Protein AF-F3GLY1-F1 (afdb_monomer)

InterPro domains:
  IPR009081 Phosphopantetheine binding ACP domain [PS50075] (104-133)
  IPR025110 AMP-binding enzyme, C-terminal domain [PF13193] (7-84)
  IPR036736 ACP-like superfamily [G3DSA:1.10.1200.10] (101-133)
  IPR045851 AMP-binding enzyme domain superfamily [G3DSA:3.30.300.30] (1-100)

Foldseek 3Di:
DDADQVVLQVQLVVDQQFDHWGWDWDQDPLGTFIEIETETDPPDDDPVVVLVVSQVSCVVPDPNRNRGLYYHYDNDFDADPVRHGDPVPDDDGPPVVSCVLAPDQPDPVSNVVFVVVCVVVVDPGDHPSRDSD

Nearest PDB structures (foldseek):
  5u2a-assembly1_A  TM=8.2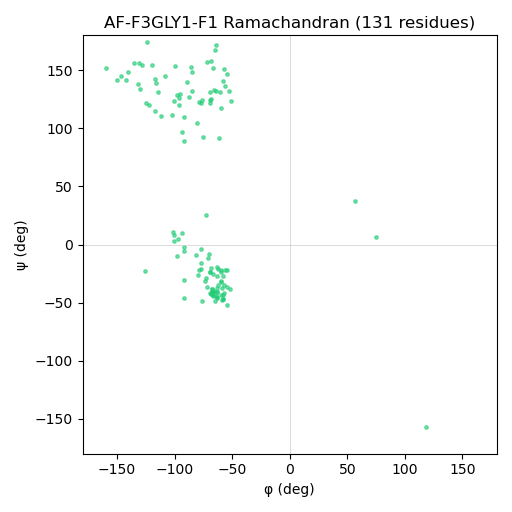13E-01  e=2.632E-08  Brucella canis ATCC 23365
  4gxq-assembly1_A  TM=9.299E-01  e=4.082E-07  Rhodopseudomonas palustris CGA009
  2v7b-assembl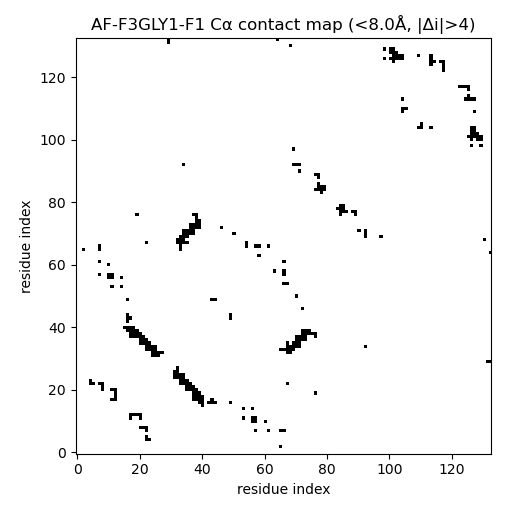y2_B  TM=8.768E-01  e=3.582E-07  Paraburkholderia xenovorans LB400
  8rpl-assembly2_B  TM=8.065E-01  e=1.181E-07  Chloroflexota bacterium
  6eqo-assembly1_B  TM=6.290E-01  e=9.362E-06  Erythrobacter sp. NAP1

Sequence (133 aa):
MRIELGEIEARLHEHAAVREVTVIDIDGPSGKQLVAYLVPTATAEAPDVLRERLQAHLKAHVPDYMVPGYFVFIDSMPLTANGKLDRRALPKPDVARSQQGYVAPRSAFEQRLAALWEQVLHVERVGLNDNFF

Structure (mmCIF, N/CA/C/O backbone):
data_AF-F3GLY1-F1
#
_entry.id   AF-F3GLY1-F1
#
loop_
_atom_site.group_PDB
_atom_site.id
_atom_site.type_symbol
_atom_site.label_atom_id
_atom_site.label_alt_id
_atom_site.label_comp_id
_atom_site.label_asym_id
_atom_site.label_entity_id
_atom_site.label_seq_id
_atom_site.pdbx_PDB_ins_code
_atom_site.Cartn_x
_atom_site.Cartn_y
_atom_site.Cartn_z
_atom_site.occupancy
_atom_site.B_iso_or_equiv
_atom_site.auth_seq_id
_atom_site.auth_comp_id
_atom_site.auth_asym_id
_atom_site.auth_atom_id
_atom_site.pdbx_PDB_model_num
ATOM 1 N N . MET A 1 1 ? 2.999 20.768 -4.957 1.00 63.16 1 MET A N 1
ATOM 2 C CA . MET A 1 1 ? 2.712 19.663 -5.894 1.00 63.16 1 MET A CA 1
ATOM 3 C C . MET A 1 1 ? 1.575 18.853 -5.301 1.00 63.16 1 MET A C 1
ATOM 5 O O . MET A 1 1 ? 1.607 18.618 -4.101 1.00 63.16 1 MET A O 1
ATOM 9 N N . ARG A 1 2 ? 0.542 18.534 -6.080 1.00 82.62 2 ARG A N 1
ATOM 10 C CA . ARG A 1 2 ? -0.617 17.765 -5.611 1.00 82.62 2 ARG A CA 1
ATOM 11 C C . ARG A 1 2 ? -0.411 16.309 -6.024 1.00 82.62 2 ARG A C 1
ATOM 13 O O . ARG A 1 2 ? -0.083 16.071 -7.180 1.00 82.62 2 ARG A O 1
ATOM 20 N N . ILE A 1 3 ? -0.541 15.379 -5.082 1.00 84.56 3 ILE A N 1
ATOM 21 C CA . ILE A 1 3 ? -0.451 13.938 -5.345 1.00 84.56 3 ILE A CA 1
ATOM 22 C C . ILE A 1 3 ? -1.875 13.417 -5.526 1.00 84.56 3 ILE A C 1
ATOM 24 O O . ILE A 1 3 ? -2.722 13.630 -4.659 1.00 84.56 3 ILE A O 1
ATOM 28 N N . GLU A 1 4 ? -2.136 12.741 -6.641 1.00 92.00 4 GLU A N 1
ATOM 29 C CA . GLU A 1 4 ? -3.421 12.097 -6.901 1.00 92.00 4 GLU A CA 1
ATOM 30 C C . GLU A 1 4 ? -3.358 10.637 -6.442 1.00 92.00 4 GLU A C 1
ATOM 32 O O . GLU A 1 4 ? -2.872 9.763 -7.154 1.00 92.00 4 GLU A O 1
ATOM 37 N N . LEU A 1 5 ? -3.850 10.361 -5.230 1.00 94.88 5 LEU A N 1
ATOM 38 C CA . LEU A 1 5 ? -3.806 9.012 -4.640 1.00 94.88 5 LEU A CA 1
ATOM 39 C C . LEU A 1 5 ? -4.500 7.965 -5.525 1.00 94.88 5 LEU A C 1
ATOM 41 O O . LEU A 1 5 ? -4.017 6.842 -5.646 1.00 94.88 5 LEU A O 1
ATOM 45 N N . GLY A 1 6 ? -5.578 8.366 -6.206 1.00 95.75 6 GLY A N 1
ATOM 46 C CA . GLY A 1 6 ? -6.312 7.506 -7.132 1.00 95.75 6 GLY A CA 1
ATOM 47 C C . GLY A 1 6 ? -5.492 7.047 -8.343 1.00 95.75 6 GLY A C 1
ATOM 48 O O . GLY A 1 6 ? -5.755 5.974 -8.874 1.00 95.75 6 GLY A O 1
ATOM 49 N N . GLU A 1 7 ? -4.477 7.807 -8.770 1.00 96.31 7 GLU A N 1
ATOM 50 C CA . GLU A 1 7 ? -3.571 7.374 -9.844 1.00 96.31 7 GLU A CA 1
ATOM 51 C C . GLU A 1 7 ? -2.688 6.207 -9.383 1.00 96.31 7 GLU A C 1
ATOM 53 O O . GLU A 1 7 ? -2.510 5.225 -10.104 1.00 96.31 7 GLU A O 1
ATOM 58 N N . ILE A 1 8 ? -2.191 6.282 -8.147 1.00 97.12 8 ILE A N 1
ATOM 59 C CA . ILE A 1 8 ? -1.376 5.229 -7.533 1.00 97.12 8 ILE A CA 1
ATOM 60 C C . ILE A 1 8 ? -2.231 3.975 -7.312 1.00 97.12 8 ILE A C 1
ATOM 62 O O . ILE A 1 8 ? -1.804 2.868 -7.638 1.00 97.12 8 ILE A O 1
ATOM 66 N N . GLU A 1 9 ? -3.453 4.148 -6.797 1.00 98.19 9 GLU A N 1
ATOM 67 C CA . GLU A 1 9 ? -4.426 3.063 -6.622 1.00 98.19 9 GLU A CA 1
ATOM 68 C C . GLU A 1 9 ? -4.733 2.370 -7.952 1.00 98.19 9 GLU A C 1
ATOM 70 O O . GLU A 1 9 ? -4.679 1.143 -8.019 1.00 98.19 9 GLU A O 1
ATOM 75 N N . ALA A 1 10 ? -4.989 3.135 -9.019 1.00 97.69 10 ALA A N 1
ATOM 76 C CA . ALA A 1 10 ? -5.264 2.581 -10.341 1.00 97.69 10 ALA A CA 1
ATOM 77 C C . ALA A 1 10 ? -4.106 1.707 -10.843 1.00 97.69 10 ALA A C 1
ATOM 79 O O . ALA A 1 10 ? -4.335 0.571 -11.255 1.00 97.69 10 ALA A O 1
ATOM 80 N N . ARG A 1 11 ? -2.858 2.182 -10.726 1.00 97.50 11 ARG A N 1
ATOM 81 C CA . ARG A 1 11 ? -1.680 1.407 -11.153 1.00 97.50 11 ARG A CA 1
ATOM 82 C C . ARG A 1 11 ? -1.456 0.162 -10.305 1.00 97.50 11 ARG A C 1
ATOM 84 O O . ARG A 1 11 ? -1.183 -0.903 -10.842 1.00 97.50 11 ARG A O 1
ATOM 91 N N . LEU A 1 12 ? -1.632 0.243 -8.988 1.00 97.44 12 LEU A N 1
ATOM 92 C CA . LEU A 1 12 ? -1.541 -0.947 -8.135 1.00 97.44 12 LEU A CA 1
ATOM 93 C C . LEU A 1 12 ? -2.626 -1.979 -8.466 1.00 97.44 12 LEU A C 1
ATOM 95 O O . LEU A 1 12 ? -2.342 -3.174 -8.459 1.00 97.44 12 LEU A O 1
ATOM 99 N N . HIS A 1 13 ? -3.840 -1.533 -8.787 1.00 96.94 13 HIS A N 1
ATOM 100 C CA . HIS A 1 13 ? -4.953 -2.410 -9.147 1.00 96.94 13 HIS A CA 1
ATOM 101 C C . HIS A 1 13 ? -4.761 -3.103 -10.513 1.00 96.94 13 HIS A C 1
ATOM 103 O O . HIS A 1 13 ? -5.330 -4.167 -10.749 1.00 96.94 13 HIS A O 1
ATOM 109 N N . GLU A 1 14 ? -3.959 -2.544 -11.423 1.00 96.31 14 GLU A N 1
ATOM 110 C CA . GLU A 1 14 ? -3.606 -3.194 -12.697 1.00 96.31 14 GLU A CA 1
ATOM 111 C C . GLU A 1 14 ? -2.701 -4.428 -12.499 1.00 96.31 14 GLU A C 1
ATOM 113 O O . GLU A 1 14 ? -2.636 -5.307 -13.364 1.00 96.31 14 GLU A O 1
ATOM 118 N N . HIS A 1 15 ? -2.012 -4.536 -11.359 1.00 95.75 15 HIS A N 1
ATOM 119 C CA . HIS A 1 15 ? -1.133 -5.662 -11.073 1.00 95.75 15 HIS A CA 1
ATOM 120 C C . HIS A 1 15 ? -1.937 -6.912 -10.673 1.00 95.75 15 HIS A C 1
ATOM 122 O O . HIS A 1 15 ? -2.615 -6.927 -9.650 1.00 95.75 15 HIS A O 1
ATOM 128 N N . ALA A 1 16 ? -1.777 -8.018 -11.410 1.00 94.94 16 ALA A N 1
ATOM 129 C CA . ALA A 1 16 ? -2.578 -9.245 -11.254 1.00 94.94 16 ALA A CA 1
ATOM 130 C C . ALA A 1 16 ? -2.576 -9.870 -9.842 1.00 94.94 16 ALA A C 1
ATOM 132 O O . ALA A 1 16 ? -3.476 -10.629 -9.492 1.00 94.94 16 ALA A O 1
ATOM 133 N N . ALA A 1 17 ? -1.560 -9.574 -9.028 1.00 94.56 17 ALA A N 1
ATOM 134 C CA . ALA A 1 17 ? -1.474 -10.053 -7.650 1.00 94.56 17 ALA A CA 1
ATOM 135 C C . ALA A 1 17 ? -2.301 -9.232 -6.638 1.00 94.56 17 ALA A C 1
ATOM 137 O O . ALA A 1 17 ? -2.420 -9.665 -5.492 1.00 94.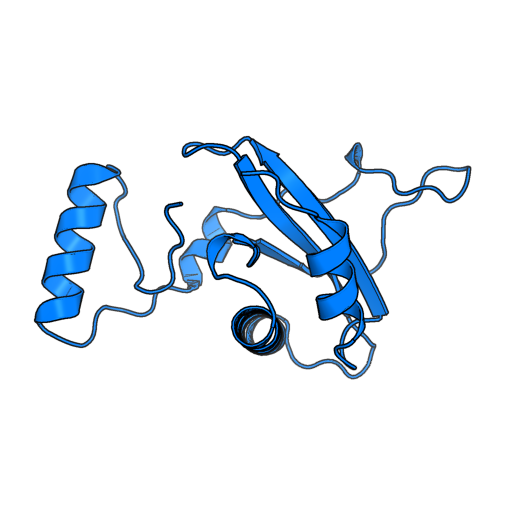56 17 ALA A O 1
ATOM 138 N N . VAL A 1 18 ? -2.867 -8.085 -7.026 1.00 97.19 18 VAL A N 1
ATOM 139 C CA . VAL A 1 18 ? -3.636 -7.179 -6.157 1.00 97.19 18 VAL A CA 1
ATOM 140 C C . VAL A 1 18 ? -5.130 -7.391 -6.388 1.00 97.19 18 VAL A C 1
ATOM 142 O O . VAL A 1 18 ? -5.614 -7.284 -7.508 1.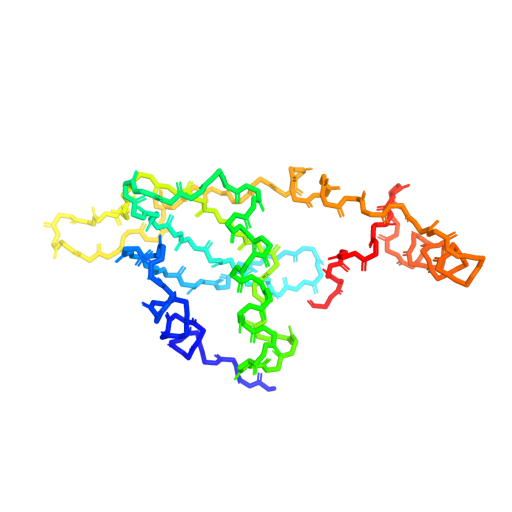00 97.19 18 VAL A O 1
ATOM 145 N N . ARG A 1 19 ? -5.869 -7.698 -5.317 1.00 97.50 19 ARG A N 1
ATOM 146 C CA . ARG A 1 19 ? -7.331 -7.838 -5.346 1.00 97.50 19 ARG A CA 1
ATOM 147 C C . ARG A 1 19 ? -8.029 -6.526 -5.011 1.00 97.50 19 ARG A C 1
ATOM 149 O O . ARG A 1 19 ? -8.995 -6.157 -5.663 1.00 97.50 19 ARG A O 1
ATOM 156 N N . GLU A 1 20 ? -7.559 -5.855 -3.966 1.00 97.75 20 GLU A N 1
ATOM 157 C CA . GLU A 1 20 ? -8.085 -4.574 -3.494 1.00 97.75 20 GLU A CA 1
ATOM 158 C C . GLU A 1 20 ? -6.915 -3.693 -3.064 1.00 97.75 20 GLU A C 1
ATOM 160 O O . GLU A 1 20 ? -5.906 -4.192 -2.556 1.00 97.75 20 GLU A O 1
ATOM 165 N N . VAL A 1 21 ? -7.060 -2.381 -3.231 1.00 97.69 21 VAL A N 1
ATOM 166 C CA . VAL A 1 21 ? -6.043 -1.410 -2.835 1.00 97.69 21 VAL A CA 1
ATOM 167 C C . VAL A 1 21 ? -6.686 -0.117 -2.361 1.00 97.69 21 VAL A C 1
ATOM 169 O O . VAL A 1 21 ? -7.707 0.312 -2.893 1.00 97.69 21 VAL A O 1
ATOM 172 N N . THR A 1 22 ? -6.069 0.511 -1.366 1.00 97.69 22 THR A N 1
ATOM 173 C CA . THR A 1 22 ? -6.290 1.924 -1.070 1.00 97.69 22 THR A CA 1
ATOM 174 C C . THR A 1 22 ? -4.983 2.574 -0.652 1.00 97.69 22 THR A C 1
ATOM 176 O O . THR A 1 22 ? -4.166 1.964 0.043 1.00 97.69 22 THR A O 1
ATOM 179 N N . VAL A 1 23 ? -4.775 3.810 -1.087 1.00 96.69 23 VAL A N 1
ATOM 180 C CA . VAL A 1 23 ? -3.604 4.610 -0.751 1.00 96.69 23 VAL A CA 1
ATOM 181 C C . VAL A 1 23 ? -4.058 5.795 0.085 1.00 96.69 23 VAL A C 1
ATOM 183 O O . VAL A 1 23 ? -5.007 6.500 -0.259 1.00 96.69 23 VAL A O 1
ATOM 186 N N . ILE A 1 24 ? -3.370 6.020 1.198 1.00 94.25 24 ILE A N 1
ATOM 187 C CA . ILE A 1 24 ? -3.591 7.179 2.061 1.00 94.25 24 ILE A CA 1
ATOM 188 C C . ILE A 1 24 ? -2.271 7.886 2.335 1.00 94.25 24 ILE A C 1
ATOM 190 O O . ILE A 1 24 ? -1.207 7.267 2.319 1.00 94.25 24 ILE A O 1
ATOM 194 N N . ASP A 1 25 ? -2.348 9.175 2.637 1.00 91.81 25 ASP A N 1
ATOM 195 C CA . ASP A 1 25 ? -1.277 9.882 3.317 1.00 91.81 25 ASP A CA 1
ATOM 196 C C . ASP A 1 25 ? -1.460 9.782 4.837 1.00 91.81 25 ASP A C 1
ATOM 198 O O . ASP A 1 25 ? -2.569 9.895 5.366 1.00 91.81 25 ASP A O 1
ATOM 202 N N . ILE A 1 26 ? -0.357 9.586 5.548 1.00 87.62 26 ILE A N 1
ATOM 203 C CA . ILE A 1 26 ? -0.286 9.711 7.003 1.00 87.62 26 ILE A CA 1
ATOM 204 C C . ILE A 1 26 ? 0.727 10.787 7.373 1.00 87.62 26 ILE A C 1
ATOM 206 O O . ILE A 1 26 ? 1.657 11.067 6.619 1.00 87.62 26 ILE A O 1
ATOM 210 N N . ASP A 1 27 ? 0.558 11.389 8.546 1.00 84.06 27 ASP A N 1
ATOM 211 C CA . ASP A 1 27 ? 1.572 12.278 9.106 1.00 84.06 27 ASP A CA 1
ATOM 212 C C . ASP A 1 27 ? 2.726 11.442 9.676 1.00 84.06 27 ASP A C 1
ATOM 214 O O . ASP A 1 27 ? 2.513 10.563 10.515 1.00 84.06 27 ASP A O 1
ATOM 218 N N . GLY A 1 28 ? 3.942 11.713 9.210 1.00 77.06 28 GLY A N 1
ATOM 219 C CA . GLY A 1 28 ? 5.185 11.116 9.687 1.00 77.06 28 GLY A CA 1
ATOM 220 C C . GLY A 1 28 ? 6.199 12.176 10.139 1.00 77.06 28 GLY A C 1
ATOM 221 O O . GLY A 1 28 ? 5.966 13.376 9.971 1.00 77.06 28 GLY A O 1
ATOM 222 N N . PRO A 1 29 ? 7.347 11.759 10.706 1.00 71.94 29 PRO A N 1
ATOM 223 C CA . PRO A 1 29 ? 8.355 12.680 11.241 1.00 71.94 29 PRO A CA 1
ATOM 224 C C . PRO A 1 29 ? 8.931 13.654 10.202 1.00 71.94 29 PRO A C 1
ATOM 226 O O . PRO A 1 29 ? 9.277 14.780 10.545 1.00 71.94 29 PRO A O 1
ATOM 229 N N . SER A 1 30 ? 9.012 13.232 8.938 1.00 72.50 30 SER A N 1
ATOM 230 C CA . SER A 1 30 ? 9.523 14.023 7.811 1.00 72.50 30 SER A CA 1
ATOM 231 C C . SER A 1 30 ? 8.425 14.709 6.987 1.00 72.50 30 SER A C 1
ATOM 233 O O . SER A 1 30 ? 8.724 15.339 5.976 1.00 72.50 30 SER A O 1
ATOM 235 N N . GLY A 1 31 ? 7.157 14.618 7.406 1.00 78.88 31 GLY A N 1
ATOM 236 C CA . GLY A 1 31 ? 6.008 15.146 6.670 1.00 78.88 31 GLY A CA 1
ATOM 237 C C . GLY A 1 31 ? 5.017 14.058 6.262 1.00 78.88 31 GLY A C 1
ATOM 238 O O . GLY A 1 31 ? 4.927 13.007 6.895 1.00 78.88 31 GLY A O 1
ATOM 239 N N . LYS A 1 32 ? 4.225 14.332 5.221 1.00 83.00 32 LYS A N 1
ATOM 240 C CA . LYS A 1 32 ? 3.226 13.388 4.706 1.00 83.00 32 LYS A CA 1
ATOM 241 C C . LYS A 1 32 ? 3.911 12.189 4.056 1.00 83.00 32 LYS A C 1
ATOM 243 O O . LYS A 1 32 ? 4.693 12.368 3.134 1.00 83.00 32 LYS A O 1
ATOM 248 N N . GLN A 1 33 ? 3.567 10.982 4.494 1.00 86.12 33 GLN A N 1
ATOM 249 C CA . GLN A 1 33 ? 4.063 9.734 3.917 1.00 86.12 33 GLN A CA 1
ATOM 250 C C . GLN A 1 33 ? 2.918 8.938 3.298 1.00 86.12 33 GLN A C 1
ATOM 252 O O . GLN A 1 33 ? 1.838 8.837 3.877 1.00 86.12 33 GLN A O 1
ATOM 257 N N . LEU A 1 34 ? 3.164 8.351 2.130 1.00 91.88 34 LEU A N 1
ATOM 258 C CA . LEU A 1 34 ? 2.189 7.524 1.426 1.00 91.88 34 LEU A CA 1
ATOM 259 C C . LEU A 1 34 ? 2.226 6.074 1.926 1.00 91.88 34 LEU A C 1
ATOM 261 O O . LEU A 1 34 ? 3.292 5.455 2.004 1.00 91.88 34 LEU A O 1
ATOM 265 N N . VAL A 1 35 ? 1.047 5.525 2.211 1.00 94.06 35 VAL A N 1
ATOM 266 C CA . VAL A 1 35 ? 0.838 4.141 2.649 1.00 94.06 35 VAL A CA 1
ATOM 267 C C . VAL A 1 35 ? -0.150 3.473 1.705 1.00 94.06 35 VAL A C 1
ATOM 269 O O . VAL A 1 35 ? -1.284 3.932 1.573 1.00 94.06 35 VAL A O 1
ATOM 272 N N . ALA A 1 36 ? 0.264 2.376 1.076 1.00 96.00 36 ALA A N 1
ATOM 273 C CA . ALA A 1 36 ? -0.615 1.499 0.319 1.00 96.00 36 ALA A CA 1
ATOM 274 C C . ALA A 1 36 ? -1.063 0.329 1.197 1.00 96.00 36 ALA A C 1
ATOM 276 O O . ALA A 1 36 ? -0.241 -0.461 1.664 1.00 96.00 36 ALA A O 1
ATOM 277 N N . TYR A 1 37 ? -2.370 0.204 1.392 1.00 96.62 37 TYR A N 1
ATOM 278 C CA . TYR A 1 37 ? -2.993 -0.985 1.957 1.00 96.62 37 TYR A CA 1
ATOM 279 C C . TYR A 1 37 ? -3.450 -1.868 0.816 1.00 96.62 37 TYR A C 1
ATOM 281 O O . TYR A 1 37 ? -4.120 -1.391 -0.099 1.00 96.62 37 TYR A O 1
ATOM 289 N N . LEU A 1 38 ? -3.079 -3.142 0.858 1.00 97.06 38 LEU A N 1
ATOM 290 C CA . LEU A 1 38 ? -3.352 -4.070 -0.228 1.00 97.06 38 LEU A CA 1
ATOM 291 C C . LEU A 1 38 ? -3.949 -5.354 0.310 1.00 97.06 38 LEU A C 1
ATOM 293 O O . LEU A 1 38 ? -3.461 -5.913 1.293 1.00 97.06 38 LEU A O 1
ATOM 297 N N . VAL A 1 39 ? -4.952 -5.851 -0.402 1.00 96.81 39 VAL A N 1
ATOM 298 C CA . VAL A 1 39 ? -5.394 -7.229 -0.256 1.00 96.81 39 VAL A CA 1
ATOM 299 C C . VAL A 1 39 ? -4.834 -8.027 -1.427 1.00 96.81 39 VAL A C 1
ATOM 301 O O . VAL A 1 39 ? -5.231 -7.780 -2.571 1.00 96.81 39 VAL A O 1
ATOM 304 N N . PRO A 1 40 ? -3.890 -8.950 -1.192 1.00 95.75 40 PRO A N 1
ATOM 305 C CA . PRO A 1 40 ? -3.352 -9.775 -2.257 1.00 95.75 40 PRO A CA 1
ATOM 306 C C . PRO A 1 40 ? -4.376 -10.816 -2.728 1.00 95.75 40 PRO A C 1
ATOM 308 O O . PRO A 1 40 ? -5.299 -11.213 -2.013 1.00 95.75 40 PRO A O 1
ATOM 311 N N . THR A 1 41 ? -4.202 -11.288 -3.957 1.00 95.75 41 THR A N 1
ATOM 312 C CA . THR A 1 41 ? -4.907 -12.480 -4.447 1.00 95.75 41 THR A CA 1
ATOM 313 C C . THR A 1 41 ? -4.415 -13.740 -3.726 1.00 95.75 41 THR A C 1
ATOM 315 O O . THR A 1 41 ? -3.300 -13.782 -3.210 1.00 95.75 41 THR A O 1
ATOM 318 N N . ALA A 1 42 ? -5.225 -14.803 -3.716 1.00 87.56 42 ALA A N 1
ATOM 319 C CA . ALA A 1 42 ? -4.885 -16.056 -3.027 1.00 87.56 42 ALA A CA 1
ATOM 320 C C . ALA A 1 42 ? -3.639 -16.767 -3.595 1.00 87.56 42 ALA A C 1
ATOM 322 O O . ALA A 1 42 ? -3.051 -17.609 -2.925 1.00 87.56 42 ALA A O 1
ATOM 323 N N . THR A 1 43 ? -3.250 -16.443 -4.829 1.00 88.12 43 THR A N 1
ATOM 324 C CA . THR A 1 43 ? -2.077 -16.998 -5.522 1.00 88.12 43 THR A CA 1
ATOM 325 C C . THR A 1 43 ? -0.875 -16.058 -5.496 1.00 88.12 43 THR A C 1
ATOM 327 O O . THR A 1 43 ? 0.092 -16.292 -6.219 1.00 88.12 43 THR A O 1
ATOM 330 N N . ALA A 1 44 ? -0.947 -14.958 -4.744 1.00 86.44 44 ALA A N 1
ATOM 331 C CA . ALA A 1 44 ? 0.145 -14.006 -4.675 1.00 86.44 44 ALA A CA 1
ATOM 332 C C . ALA A 1 44 ? 1.386 -14.613 -4.000 1.00 86.44 44 ALA A C 1
ATOM 334 O O . ALA A 1 44 ? 1.298 -15.507 -3.157 1.00 86.44 44 ALA A O 1
ATOM 335 N N . GLU A 1 45 ? 2.553 -14.100 -4.385 1.00 87.19 45 GLU A N 1
ATOM 336 C CA . GLU A 1 45 ? 3.828 -14.428 -3.751 1.00 87.19 45 GLU A CA 1
ATOM 337 C C . GLU A 1 45 ? 3.866 -13.962 -2.284 1.00 87.19 45 GLU A C 1
ATOM 339 O O . GLU A 1 45 ? 2.995 -13.230 -1.805 1.00 87.19 45 GLU A O 1
ATOM 344 N N . ALA A 1 46 ? 4.918 -14.364 -1.566 1.00 84.44 46 ALA A N 1
ATOM 345 C CA . ALA A 1 46 ? 5.165 -13.889 -0.211 1.00 84.44 46 ALA A CA 1
ATOM 346 C C . ALA A 1 46 ? 5.209 -12.341 -0.146 1.00 84.44 46 ALA A C 1
ATOM 348 O O . ALA A 1 46 ? 5.698 -11.709 -1.090 1.00 84.44 46 ALA A O 1
ATOM 349 N N . PRO A 1 47 ? 4.766 -11.721 0.969 1.00 81.56 47 PRO A N 1
ATOM 350 C CA . PRO A 1 47 ? 4.626 -10.266 1.087 1.00 81.56 47 PRO A CA 1
ATOM 351 C C . PRO A 1 47 ? 5.865 -9.446 0.705 1.00 81.56 47 PRO A C 1
ATOM 353 O O . PRO A 1 47 ? 5.728 -8.399 0.076 1.00 81.56 47 PRO A O 1
ATOM 356 N N . ASP A 1 48 ? 7.067 -9.915 1.049 1.00 79.31 48 ASP A N 1
ATOM 357 C CA . ASP A 1 48 ? 8.312 -9.189 0.761 1.00 79.31 48 ASP A CA 1
ATOM 358 C C . ASP A 1 48 ? 8.616 -9.152 -0.745 1.00 79.31 48 ASP A C 1
ATOM 360 O O . ASP A 1 48 ? 8.915 -8.094 -1.294 1.00 79.31 48 ASP A O 1
ATOM 364 N N . VAL A 1 49 ? 8.430 -10.277 -1.443 1.00 84.06 49 VAL A N 1
ATOM 365 C CA . VAL A 1 49 ? 8.601 -10.360 -2.905 1.00 84.06 49 VAL A CA 1
ATOM 366 C C . VAL A 1 49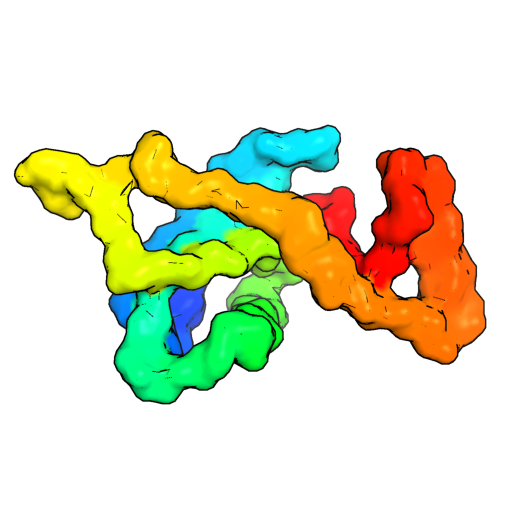 ? 7.538 -9.525 -3.616 1.00 84.06 49 VAL A C 1
ATOM 368 O O . VAL A 1 49 ? 7.836 -8.777 -4.549 1.00 84.06 49 VAL A O 1
ATOM 371 N N . LEU A 1 50 ? 6.288 -9.611 -3.153 1.00 86.81 50 LEU A N 1
ATOM 372 C CA . LEU A 1 50 ? 5.192 -8.839 -3.724 1.00 86.81 50 LEU A CA 1
ATOM 373 C C . LEU A 1 50 ? 5.421 -7.331 -3.555 1.00 86.81 50 LEU A C 1
ATOM 375 O O . LEU A 1 50 ? 5.194 -6.574 -4.498 1.00 86.81 50 LEU A O 1
ATOM 379 N N . ARG A 1 51 ? 5.916 -6.888 -2.393 1.00 88.81 51 ARG A N 1
ATOM 380 C CA . ARG A 1 51 ? 6.295 -5.488 -2.149 1.00 88.81 51 ARG A CA 1
ATOM 381 C C . ARG A 1 51 ? 7.294 -4.994 -3.192 1.00 88.81 51 ARG A C 1
ATOM 383 O O . ARG A 1 51 ? 7.048 -3.960 -3.808 1.00 88.81 51 ARG A O 1
ATOM 390 N N . GLU A 1 52 ? 8.389 -5.722 -3.404 1.00 85.81 52 GLU A N 1
ATOM 391 C CA . GLU A 1 52 ? 9.426 -5.337 -4.370 1.00 85.81 52 GLU A CA 1
ATOM 392 C C . GLU A 1 52 ? 8.859 -5.218 -5.791 1.00 85.81 52 GLU A C 1
ATOM 394 O O . GLU A 1 52 ? 9.121 -4.233 -6.488 1.00 85.81 52 GLU A O 1
ATOM 399 N N . ARG A 1 53 ? 8.015 -6.172 -6.209 1.00 88.75 53 ARG A N 1
ATOM 400 C CA . ARG A 1 53 ? 7.367 -6.135 -7.529 1.00 88.75 53 ARG A CA 1
ATOM 401 C C . ARG A 1 53 ? 6.422 -4.951 -7.692 1.00 88.75 53 ARG A C 1
ATOM 403 O O . ARG A 1 53 ? 6.458 -4.298 -8.732 1.00 88.75 53 ARG A O 1
ATOM 410 N N . LEU A 1 54 ? 5.597 -4.658 -6.689 1.00 92.94 54 LEU A N 1
ATOM 411 C CA . LEU A 1 54 ? 4.662 -3.532 -6.735 1.00 92.94 54 LEU A CA 1
ATOM 412 C C . LEU A 1 54 ? 5.392 -2.189 -6.735 1.00 92.94 54 LEU A C 1
ATOM 414 O O . LEU A 1 54 ? 5.010 -1.280 -7.469 1.00 92.94 54 LEU A O 1
ATOM 418 N N . GLN A 1 55 ? 6.477 -2.075 -5.968 1.00 90.19 55 GLN A N 1
ATOM 419 C CA . GLN A 1 55 ? 7.320 -0.886 -5.974 1.00 90.19 55 GLN A CA 1
ATOM 420 C C . GLN A 1 55 ? 7.972 -0.675 -7.347 1.00 90.19 55 GLN A C 1
ATOM 422 O O . GLN A 1 55 ? 7.934 0.433 -7.879 1.00 90.19 55 GLN A O 1
ATOM 427 N N . ALA A 1 56 ? 8.531 -1.731 -7.948 1.00 90.25 56 ALA A N 1
ATOM 428 C CA . ALA A 1 56 ? 9.104 -1.669 -9.292 1.00 90.25 56 ALA A CA 1
ATOM 429 C C . ALA A 1 56 ? 8.043 -1.340 -10.355 1.00 90.25 56 ALA A C 1
ATOM 431 O O . ALA A 1 56 ? 8.293 -0.526 -11.244 1.00 90.25 56 ALA A O 1
ATOM 432 N N . HIS A 1 57 ? 6.848 -1.926 -10.237 1.00 94.19 57 HIS A N 1
ATOM 433 C CA . HIS A 1 57 ? 5.718 -1.629 -11.109 1.00 94.19 57 HIS A CA 1
ATOM 434 C C . HIS A 1 57 ? 5.346 -0.145 -11.040 1.00 94.19 57 HIS A C 1
ATOM 436 O O . HIS A 1 57 ? 5.248 0.496 -12.080 1.00 94.19 57 HIS A O 1
ATOM 442 N N . LEU A 1 58 ? 5.216 0.437 -9.845 1.00 94.12 58 LEU A N 1
ATOM 443 C CA . LEU A 1 58 ? 4.922 1.863 -9.707 1.00 94.12 58 LEU A CA 1
ATOM 444 C C . LEU A 1 58 ? 6.036 2.751 -10.267 1.00 94.12 58 LEU A C 1
ATOM 446 O O . LEU A 1 58 ? 5.738 3.655 -11.039 1.00 94.12 58 LEU A O 1
ATOM 450 N N . LYS A 1 59 ? 7.308 2.462 -9.973 1.00 92.44 59 LYS A N 1
ATOM 451 C CA . LYS A 1 59 ? 8.450 3.239 -10.498 1.00 92.44 59 LYS A CA 1
ATOM 452 C C . LYS A 1 59 ? 8.515 3.284 -12.028 1.00 92.44 59 LYS A C 1
ATOM 454 O O . LYS A 1 59 ? 9.043 4.234 -12.593 1.00 92.44 59 LYS A O 1
ATOM 459 N N . ALA A 1 60 ? 7.982 2.272 -12.710 1.00 93.00 60 ALA A N 1
ATOM 460 C CA . ALA A 1 60 ? 7.907 2.257 -14.169 1.00 93.00 60 ALA A CA 1
ATOM 461 C C . ALA A 1 60 ? 6.775 3.137 -14.739 1.00 93.00 60 ALA A C 1
ATOM 463 O O . ALA A 1 60 ? 6.776 3.427 -15.934 1.00 93.00 60 ALA A O 1
ATOM 464 N N . HIS A 1 61 ? 5.810 3.545 -13.911 1.00 92.69 61 HIS A N 1
ATOM 465 C CA . HIS A 1 61 ? 4.541 4.127 -14.356 1.00 92.69 61 HIS A CA 1
ATOM 466 C C . HIS A 1 61 ? 4.215 5.491 -13.744 1.00 92.69 61 HIS A C 1
ATOM 468 O O . HIS A 1 61 ? 3.412 6.221 -14.326 1.00 92.69 61 HIS A O 1
ATOM 474 N N . VAL A 1 62 ? 4.795 5.823 -12.590 1.00 91.69 62 VAL A N 1
ATOM 475 C CA . VAL A 1 62 ? 4.601 7.093 -11.884 1.00 91.69 62 VAL A CA 1
ATOM 476 C C . VAL A 1 62 ? 5.946 7.648 -11.395 1.00 91.69 62 VAL A C 1
ATOM 478 O O . VAL A 1 62 ? 6.894 6.882 -11.212 1.00 91.69 62 VAL A O 1
ATOM 481 N N . PRO A 1 63 ? 6.062 8.970 -11.174 1.00 90.44 63 PRO A N 1
ATOM 482 C CA . PRO A 1 63 ? 7.250 9.568 -10.568 1.00 90.44 63 PRO A CA 1
ATOM 483 C C . PRO A 1 63 ? 7.591 8.980 -9.190 1.00 90.44 63 PRO A C 1
ATOM 485 O O . PRO A 1 63 ? 6.692 8.626 -8.427 1.00 90.44 63 PRO A O 1
ATOM 488 N N . ASP A 1 64 ? 8.877 8.979 -8.822 1.00 85.88 64 ASP A N 1
ATOM 489 C CA . ASP A 1 64 ? 9.371 8.369 -7.573 1.00 85.88 64 ASP A CA 1
ATOM 490 C C . ASP A 1 64 ? 8.663 8.872 -6.303 1.00 85.88 64 ASP A C 1
ATOM 492 O O . ASP A 1 64 ? 8.389 8.093 -5.395 1.00 85.88 64 ASP A O 1
ATOM 496 N N . TYR A 1 65 ? 8.301 10.156 -6.246 1.00 85.06 65 TYR A N 1
ATOM 497 C CA . TYR A 1 65 ? 7.610 10.747 -5.092 1.00 85.06 65 TYR A CA 1
ATOM 498 C C . TYR A 1 65 ? 6.145 10.290 -4.937 1.00 85.06 65 TYR A C 1
ATOM 500 O O . TYR A 1 65 ? 5.518 10.579 -3.921 1.00 85.06 65 TYR A O 1
ATOM 508 N N . MET A 1 66 ? 5.567 9.625 -5.944 1.00 92.00 66 MET A N 1
ATOM 509 C CA . MET A 1 66 ? 4.233 9.015 -5.868 1.00 92.00 66 MET A CA 1
ATOM 510 C C . MET A 1 66 ? 4.296 7.549 -5.426 1.00 92.00 66 MET A C 1
ATOM 512 O O . MET A 1 66 ? 3.258 6.926 -5.217 1.00 92.00 66 MET A O 1
ATOM 516 N N . VAL A 1 67 ? 5.493 6.976 -5.283 1.00 92.88 67 VAL A N 1
ATOM 517 C CA . VAL A 1 67 ? 5.663 5.590 -4.849 1.00 92.88 67 VAL A CA 1
ATOM 518 C C . VAL A 1 67 ? 5.493 5.515 -3.325 1.00 92.88 67 VAL A C 1
ATOM 520 O O . VAL A 1 67 ? 6.238 6.179 -2.603 1.00 92.88 67 VAL A O 1
ATOM 523 N N . PRO A 1 68 ? 4.547 4.709 -2.801 1.00 92.31 68 PRO A N 1
ATOM 524 C CA . PRO A 1 68 ? 4.339 4.570 -1.366 1.00 92.31 68 PRO A CA 1
ATOM 525 C C . PRO A 1 68 ? 5.597 4.127 -0.618 1.00 92.31 68 PRO A C 1
ATOM 527 O O . PRO A 1 68 ? 6.293 3.205 -1.042 1.00 92.31 68 PRO A O 1
ATOM 530 N N . GLY A 1 69 ? 5.860 4.755 0.530 1.00 86.06 69 GLY A N 1
ATOM 531 C CA . GLY A 1 69 ? 6.943 4.350 1.432 1.00 86.06 69 GLY A CA 1
ATOM 532 C C . GLY A 1 69 ? 6.594 3.104 2.250 1.00 86.06 69 GLY A C 1
ATOM 533 O O . GLY A 1 69 ? 7.478 2.391 2.722 1.00 86.06 69 GLY A O 1
ATOM 534 N N . TYR A 1 70 ? 5.299 2.803 2.386 1.00 87.88 70 TYR A N 1
ATOM 535 C CA . TYR A 1 70 ? 4.812 1.645 3.128 1.00 87.88 70 TYR A CA 1
ATOM 536 C C . TYR A 1 70 ? 3.803 0.853 2.305 1.00 87.88 70 TYR A C 1
ATOM 538 O O . TYR A 1 70 ? 2.857 1.411 1.752 1.00 87.88 70 TYR A O 1
ATOM 546 N N . PHE A 1 71 ? 3.988 -0.465 2.299 1.00 90.69 71 PHE A N 1
ATOM 547 C CA . PHE A 1 71 ? 3.051 -1.439 1.754 1.00 90.69 71 PHE A CA 1
ATOM 548 C C . PHE A 1 71 ? 2.583 -2.328 2.904 1.00 90.69 71 PHE A C 1
ATOM 550 O O . PHE A 1 71 ? 3.386 -3.047 3.506 1.00 90.69 71 PHE A O 1
ATOM 557 N N . VAL A 1 72 ? 1.296 -2.247 3.231 1.00 92.56 72 VAL A N 1
ATOM 558 C CA . VAL A 1 72 ? 0.664 -3.003 4.313 1.00 92.56 72 VAL A CA 1
ATOM 559 C C . VAL A 1 72 ? -0.291 -4.014 3.693 1.00 92.56 72 VAL A C 1
ATOM 561 O O . VAL A 1 72 ? -1.322 -3.650 3.131 1.00 92.56 72 VAL A O 1
ATOM 564 N N . PHE A 1 73 ? 0.060 -5.292 3.794 1.00 92.44 73 PHE A N 1
ATOM 565 C CA . PHE A 1 73 ? -0.783 -6.381 3.311 1.00 92.44 73 PHE A CA 1
ATOM 566 C C . PHE A 1 73 ? -1.764 -6.800 4.405 1.00 92.44 73 PHE A C 1
ATOM 568 O O . PHE A 1 73 ? -1.354 -7.067 5.535 1.00 92.44 73 PHE A O 1
ATOM 575 N N . ILE A 1 74 ? -3.050 -6.831 4.065 1.00 94.19 74 ILE A N 1
ATOM 576 C CA . ILE A 1 74 ? -4.152 -7.186 4.965 1.00 94.19 74 ILE A CA 1
ATOM 577 C C . ILE A 1 74 ? -5.060 -8.217 4.293 1.00 94.19 74 ILE A C 1
ATOM 579 O O . ILE A 1 74 ? -5.136 -8.282 3.068 1.00 94.19 74 ILE A O 1
ATOM 583 N N . ASP A 1 75 ? -5.785 -9.001 5.088 1.00 92.88 75 ASP A N 1
ATOM 584 C CA . ASP A 1 75 ? -6.654 -10.062 4.557 1.00 92.88 75 ASP A CA 1
ATOM 585 C C . ASP A 1 75 ? -7.923 -9.510 3.878 1.00 92.88 75 ASP A C 1
ATOM 587 O O . ASP A 1 75 ? -8.490 -10.123 2.967 1.00 92.88 75 ASP A O 1
ATOM 591 N N . SER A 1 76 ? -8.395 -8.346 4.334 1.00 95.31 76 SER A N 1
ATOM 592 C CA . SER A 1 76 ? -9.568 -7.653 3.792 1.00 95.31 76 SER A CA 1
ATOM 593 C C . SER A 1 76 ? -9.555 -6.168 4.152 1.00 95.31 76 SER A C 1
ATOM 595 O O . SER A 1 76 ? -9.009 -5.785 5.189 1.00 95.31 76 SER A O 1
ATOM 597 N N . MET A 1 77 ? -10.171 -5.334 3.310 1.00 97.00 77 MET A N 1
ATOM 598 C CA . MET A 1 77 ? -10.348 -3.914 3.607 1.00 97.00 77 MET A CA 1
ATOM 599 C C . MET A 1 77 ? -11.359 -3.730 4.746 1.00 97.00 77 MET A C 1
ATOM 601 O O . MET A 1 77 ? -12.455 -4.293 4.681 1.00 97.00 77 MET A O 1
ATOM 605 N N . PRO A 1 78 ? -11.048 -2.931 5.783 1.00 95.94 78 PRO A N 1
ATOM 606 C CA . PRO A 1 78 ? -12.014 -2.642 6.829 1.00 95.94 78 PRO A CA 1
ATOM 607 C C . PRO A 1 78 ? -13.126 -1.757 6.264 1.00 95.94 78 PRO A C 1
ATOM 609 O O . PRO A 1 78 ? -12.869 -0.678 5.727 1.00 95.94 78 PRO A O 1
ATOM 612 N N . LEU A 1 79 ? -14.373 -2.199 6.398 1.00 96.50 79 LEU A N 1
ATOM 613 C CA . LEU A 1 79 ? -15.544 -1.466 5.927 1.00 96.50 79 LEU A CA 1
ATOM 614 C C . LEU A 1 79 ? -16.447 -1.079 7.102 1.00 96.50 79 LEU A C 1
ATOM 616 O O . LEU A 1 79 ? -16.657 -1.845 8.038 1.00 96.50 79 LEU A O 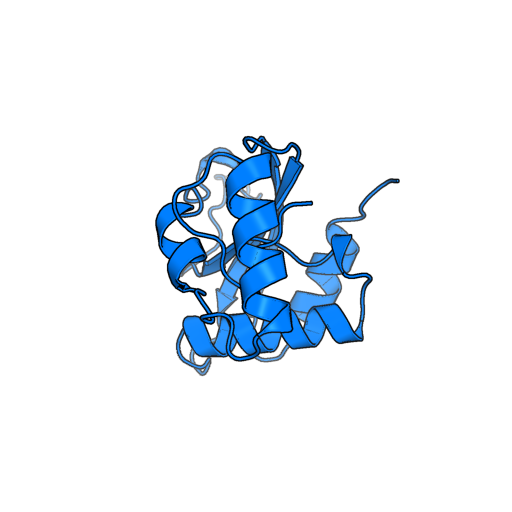1
ATOM 620 N N . THR A 1 80 ? -17.027 0.113 7.021 1.00 95.75 80 THR A N 1
ATOM 621 C CA . THR A 1 80 ? -18.144 0.546 7.868 1.00 95.75 80 THR A CA 1
ATOM 622 C C . THR A 1 80 ? -19.397 -0.293 7.590 1.00 95.75 80 THR A C 1
ATOM 624 O O . THR A 1 80 ? -19.506 -0.943 6.550 1.00 95.75 80 THR A O 1
ATOM 627 N N . ALA A 1 81 ? -20.413 -0.187 8.452 1.00 94.75 81 ALA A N 1
ATOM 628 C CA . ALA A 1 81 ? -21.717 -0.833 8.245 1.00 94.75 81 ALA A CA 1
ATOM 629 C C . ALA A 1 81 ? -22.390 -0.483 6.896 1.00 94.75 81 ALA A C 1
ATOM 631 O O . ALA A 1 81 ? -23.215 -1.243 6.404 1.00 94.75 81 ALA A O 1
ATOM 632 N N . ASN A 1 82 ? -22.012 0.644 6.280 1.00 94.25 82 ASN A N 1
ATOM 633 C CA . ASN A 1 82 ? -22.519 1.084 4.977 1.00 94.25 82 ASN A CA 1
ATOM 634 C C . ASN A 1 82 ? -21.639 0.629 3.795 1.00 94.25 82 ASN A C 1
ATOM 636 O O . ASN A 1 82 ? -21.796 1.144 2.690 1.00 94.25 82 ASN A O 1
ATOM 640 N N . GLY A 1 83 ? -20.661 -0.253 4.020 1.00 91.94 83 GLY A N 1
ATOM 641 C CA . GLY A 1 83 ? -19.766 -0.769 2.980 1.00 91.94 83 GLY A CA 1
ATOM 642 C C . GLY A 1 83 ? -18.692 0.215 2.502 1.00 91.94 83 GLY A C 1
ATOM 643 O O . GLY A 1 83 ? -17.977 -0.075 1.551 1.00 91.94 83 GLY A O 1
ATOM 644 N N . LYS A 1 84 ? -18.556 1.385 3.139 1.00 94.19 84 LYS A N 1
ATOM 645 C CA . LYS A 1 84 ? -17.472 2.341 2.845 1.00 94.19 84 LYS A CA 1
ATOM 646 C C . LYS A 1 84 ? -16.217 1.987 3.627 1.00 94.19 84 LYS A C 1
ATOM 648 O O . LYS A 1 84 ? -16.353 1.568 4.773 1.00 94.19 84 LYS A O 1
ATOM 653 N N . LEU A 1 85 ? -15.040 2.264 3.066 1.00 95.06 85 LEU A N 1
ATOM 654 C CA . LEU A 1 85 ? -13.751 2.113 3.748 1.00 95.06 85 LEU A CA 1
ATOM 655 C C . LEU A 1 85 ? -13.750 2.812 5.117 1.00 95.06 85 LEU A C 1
ATOM 657 O O . LEU A 1 85 ? -13.965 4.024 5.205 1.00 95.06 85 LEU A O 1
ATOM 661 N N . ASP A 1 86 ? -13.457 2.054 6.171 1.00 96.12 86 ASP A N 1
ATOM 662 C CA . ASP A 1 86 ? -13.207 2.583 7.507 1.00 96.12 86 ASP A CA 1
ATOM 663 C C . ASP A 1 86 ? -11.709 2.847 7.695 1.00 96.12 86 ASP A C 1
ATOM 665 O O . ASP A 1 86 ? -10.943 2.011 8.176 1.00 96.12 86 ASP A O 1
ATOM 669 N N . ARG A 1 87 ? -11.287 4.061 7.330 1.00 93.38 87 AR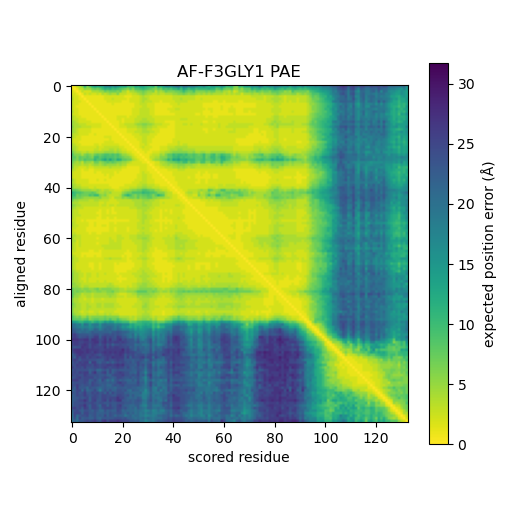G A N 1
ATOM 670 C CA . ARG A 1 87 ? -9.884 4.491 7.433 1.00 93.38 87 ARG A CA 1
ATOM 671 C C . ARG A 1 87 ? -9.333 4.439 8.859 1.00 93.38 87 ARG A C 1
ATOM 673 O O . ARG A 1 87 ? -8.123 4.355 9.031 1.00 93.38 87 ARG A O 1
ATOM 680 N N . ARG A 1 88 ? -10.192 4.510 9.882 1.00 90.75 88 ARG A N 1
ATOM 681 C CA . ARG A 1 88 ? -9.767 4.494 11.292 1.00 90.75 88 ARG A CA 1
ATOM 682 C C . ARG A 1 88 ? -9.433 3.086 11.775 1.00 90.75 88 ARG A C 1
ATOM 684 O O . ARG A 1 88 ? -8.710 2.952 12.757 1.00 90.75 88 ARG A O 1
ATOM 691 N N . ALA A 1 89 ? -9.963 2.071 11.096 1.00 94.00 89 ALA A N 1
ATOM 692 C CA . ALA A 1 89 ? -9.715 0.664 11.372 1.00 94.00 89 ALA A CA 1
ATOM 693 C C . ALA A 1 89 ? -8.535 0.090 10.565 1.00 94.00 89 ALA A C 1
ATOM 695 O O . ALA A 1 89 ? -8.181 -1.073 10.752 1.00 94.00 89 ALA A O 1
ATOM 696 N N . LEU A 1 90 ? -7.908 0.886 9.688 1.00 93.69 90 LEU A N 1
ATOM 697 C CA . LEU A 1 90 ? -6.698 0.465 8.988 1.00 93.69 90 LEU A CA 1
ATOM 698 C C . LEU A 1 90 ? -5.551 0.239 9.991 1.00 93.69 90 LEU A C 1
ATOM 700 O O . LEU A 1 90 ? -5.303 1.103 10.841 1.00 93.69 90 LEU A O 1
ATOM 704 N N . PRO A 1 91 ? -4.826 -0.894 9.904 1.00 90.94 91 PRO A N 1
ATOM 705 C CA . PRO A 1 91 ? -3.671 -1.141 10.757 1.00 90.94 91 PRO A CA 1
ATOM 706 C C . PRO A 1 91 ? -2.626 -0.041 10.598 1.00 90.94 91 PRO A C 1
ATOM 708 O O . PRO A 1 91 ? -2.362 0.419 9.488 1.00 90.94 91 PRO A O 1
ATOM 711 N N . LYS A 1 92 ? -1.983 0.376 11.688 1.00 85.19 92 LYS A N 1
ATOM 712 C CA . LYS A 1 92 ? -0.859 1.311 11.574 1.00 85.19 92 LYS A CA 1
ATOM 713 C C . LYS A 1 92 ? 0.300 0.618 10.847 1.00 85.19 92 LYS A C 1
ATOM 715 O O . LYS A 1 92 ? 0.608 -0.520 11.205 1.00 85.19 92 LYS A O 1
ATOM 720 N N . PRO A 1 93 ? 0.937 1.262 9.852 1.00 80.38 93 PRO A N 1
ATOM 721 C CA . PRO A 1 93 ? 2.111 0.690 9.213 1.00 80.38 93 PRO A CA 1
ATOM 722 C C . PRO A 1 93 ? 3.201 0.499 10.265 1.00 80.38 93 PRO A C 1
ATOM 724 O O . PRO A 1 93 ? 3.483 1.400 11.058 1.00 80.38 93 PRO A O 1
ATOM 727 N N . ASP A 1 94 ? 3.792 -0.692 10.292 1.00 69.50 94 ASP A N 1
ATOM 728 C CA . ASP A 1 94 ? 4.913 -0.977 11.177 1.00 69.50 94 ASP A CA 1
ATOM 729 C C . ASP A 1 94 ? 6.173 -0.311 10.614 1.00 69.50 94 ASP A C 1
ATOM 731 O O . ASP A 1 94 ? 6.873 -0.846 9.749 1.00 69.50 94 ASP A O 1
ATOM 735 N N . VAL A 1 95 ? 6.417 0.910 11.088 1.00 56.06 95 VAL A N 1
ATOM 736 C CA . VAL A 1 95 ? 7.532 1.761 10.661 1.00 56.06 95 VAL A CA 1
ATOM 737 C C . VAL A 1 95 ? 8.881 1.081 10.926 1.00 56.06 95 VAL A C 1
ATOM 739 O O . VAL A 1 95 ? 9.807 1.223 10.130 1.00 56.06 95 VAL A O 1
ATOM 742 N N . ALA A 1 96 ? 8.978 0.275 11.990 1.00 44.75 96 ALA A N 1
ATOM 743 C CA . ALA A 1 96 ? 10.203 -0.428 12.363 1.00 44.75 96 ALA A CA 1
ATOM 744 C C . ALA A 1 96 ? 10.504 -1.614 11.433 1.00 44.75 96 ALA A C 1
ATOM 746 O O . ALA A 1 96 ? 11.665 -1.917 11.160 1.00 44.75 96 ALA A O 1
ATOM 747 N N . ARG A 1 97 ? 9.469 -2.271 10.895 1.00 43.91 97 ARG A N 1
ATOM 748 C CA . ARG A 1 97 ? 9.636 -3.402 9.971 1.00 43.91 97 ARG A CA 1
ATOM 749 C C . ARG A 1 97 ? 9.953 -2.959 8.542 1.00 43.91 97 ARG A C 1
ATOM 751 O O . ARG A 1 97 ? 10.635 -3.683 7.825 1.00 43.91 97 ARG A O 1
ATOM 758 N N . SER A 1 98 ? 9.540 -1.760 8.128 1.00 46.44 98 SER A N 1
ATOM 759 C CA . SER A 1 98 ? 9.938 -1.202 6.823 1.00 46.44 98 SER A CA 1
ATOM 760 C C . SER A 1 98 ? 11.422 -0.828 6.734 1.00 46.44 98 SER A C 1
ATOM 762 O O . SER A 1 98 ? 11.975 -0.896 5.641 1.00 46.44 98 SER A O 1
ATOM 764 N N . GLN A 1 99 ? 12.096 -0.568 7.862 1.00 45.34 99 GLN A N 1
ATOM 765 C CA . GLN A 1 99 ? 13.562 -0.419 7.913 1.00 45.34 99 GLN A CA 1
ATOM 766 C C . GLN A 1 99 ? 14.318 -1.743 7.681 1.00 45.34 99 GLN A C 1
ATOM 768 O O . GLN A 1 99 ? 15.539 -1.753 7.531 1.00 45.34 99 GLN A O 1
ATOM 773 N N . GLN A 1 100 ? 13.620 -2.886 7.626 1.00 40.81 100 GLN A N 1
ATOM 774 C CA . GLN A 1 100 ? 14.236 -4.177 7.292 1.00 40.81 100 GLN A CA 1
ATOM 775 C C . GLN A 1 100 ? 14.503 -4.344 5.789 1.00 40.81 100 GLN A C 1
ATOM 777 O O . GLN A 1 100 ? 15.176 -5.295 5.400 1.00 40.81 100 GLN A O 1
ATOM 782 N N . GLY A 1 101 ? 14.099 -3.375 4.957 1.00 43.38 101 GLY A N 1
ATOM 783 C CA . GLY A 1 101 ? 14.623 -3.180 3.602 1.00 43.38 101 GLY A CA 1
ATOM 784 C C . GLY A 1 101 ? 16.050 -2.611 3.571 1.00 43.38 101 GLY A C 1
ATOM 785 O O . GLY A 1 101 ? 16.423 -1.960 2.594 1.00 43.38 101 GLY A O 1
ATOM 786 N N . TYR A 1 102 ? 16.844 -2.827 4.628 1.00 42.12 102 TYR A N 1
ATOM 787 C CA . TYR A 1 102 ? 18.254 -2.462 4.689 1.00 42.12 102 TYR A CA 1
ATOM 788 C C . TYR A 1 102 ? 19.031 -3.217 3.607 1.00 42.12 102 TYR A C 1
ATOM 790 O O . TYR A 1 102 ? 19.540 -4.323 3.800 1.00 42.12 102 TYR A O 1
ATOM 798 N N . VAL A 1 103 ? 19.154 -2.591 2.442 1.00 47.12 103 VAL A N 1
ATOM 799 C CA . VAL A 1 103 ? 20.218 -2.913 1.503 1.00 47.12 103 VAL A CA 1
ATOM 800 C C . VAL A 1 103 ? 21.449 -2.179 2.003 1.00 47.12 103 VAL A C 1
ATOM 802 O O . VAL A 1 103 ? 21.548 -0.958 1.871 1.00 47.12 103 VAL A O 1
ATOM 805 N N . ALA A 1 104 ? 22.368 -2.935 2.608 1.00 42.09 104 ALA A N 1
ATOM 806 C CA . ALA A 1 104 ? 23.658 -2.407 3.021 1.00 42.09 104 ALA A CA 1
ATOM 807 C C . ALA A 1 104 ? 24.328 -1.710 1.828 1.00 42.09 104 ALA A C 1
ATOM 809 O O . ALA A 1 104 ? 24.375 -2.310 0.746 1.00 42.09 104 ALA A O 1
ATOM 810 N N . PRO A 1 105 ? 24.858 -0.489 2.001 1.00 48.81 105 PRO A N 1
ATOM 811 C CA . PRO A 1 105 ? 25.600 0.173 0.946 1.00 48.81 105 PRO A CA 1
ATOM 812 C C . PRO A 1 105 ? 26.811 -0.686 0.550 1.00 48.81 105 PRO A C 1
ATOM 814 O O . PRO A 1 105 ? 27.676 -0.997 1.374 1.00 48.81 105 PRO A O 1
ATOM 817 N N . ARG A 1 106 ? 26.829 -1.134 -0.709 1.00 48.41 106 ARG A N 1
ATOM 818 C CA . ARG A 1 106 ? 27.774 -2.121 -1.251 1.00 48.41 106 ARG A CA 1
ATOM 819 C C . ARG A 1 106 ? 29.005 -1.453 -1.851 1.00 48.41 106 ARG A C 1
ATOM 821 O O . ARG A 1 106 ? 30.085 -2.039 -1.820 1.00 48.41 106 ARG A O 1
ATOM 828 N N . SER A 1 107 ? 28.860 -0.242 -2.388 1.00 58.81 107 SER A N 1
ATOM 829 C CA . SER A 1 107 ? 29.970 0.537 -2.942 1.00 58.81 107 SER A CA 1
ATOM 830 C C . SER A 1 107 ? 30.488 1.600 -1.966 1.00 58.81 107 SER A C 1
ATOM 832 O O . SER A 1 107 ? 29.758 2.125 -1.126 1.00 58.81 107 SER A O 1
ATOM 834 N N . ALA A 1 108 ? 31.762 1.981 -2.104 1.00 65.69 108 ALA A N 1
ATOM 835 C CA . ALA A 1 108 ? 32.372 3.038 -1.286 1.00 65.69 108 ALA A CA 1
ATOM 836 C C . ALA A 1 108 ? 31.668 4.404 -1.435 1.00 65.69 108 ALA A C 1
ATOM 838 O O . ALA A 1 108 ? 31.793 5.266 -0.565 1.00 65.69 108 ALA A O 1
ATOM 839 N N . PHE A 1 109 ? 30.947 4.611 -2.540 1.00 61.94 109 PHE A N 1
ATOM 840 C CA . PHE A 1 109 ? 30.124 5.794 -2.764 1.00 61.94 109 PHE A CA 1
ATOM 841 C C . PHE A 1 109 ? 28.818 5.727 -1.962 1.00 61.94 109 PHE A C 1
ATOM 843 O O . PHE A 1 109 ? 28.505 6.657 -1.223 1.00 61.94 109 PHE A O 1
ATOM 850 N N . GLU A 1 110 ? 28.109 4.599 -2.032 1.00 58.50 110 GLU A N 1
ATOM 851 C CA . GLU A 1 110 ? 26.873 4.352 -1.278 1.00 58.50 110 GLU A CA 1
ATOM 852 C C . GLU A 1 110 ? 27.094 4.458 0.238 1.00 58.50 110 GLU A C 1
ATOM 854 O O . GLU A 1 110 ? 26.259 5.010 0.947 1.00 58.50 110 GLU A O 1
ATOM 859 N N . GLN A 1 111 ? 28.247 3.995 0.735 1.00 61.66 111 GLN A N 1
ATOM 860 C CA . GLN A 1 111 ? 28.586 4.057 2.162 1.00 61.66 111 GLN A CA 1
ATOM 861 C C . GLN A 1 111 ? 28.763 5.496 2.654 1.00 61.66 111 GLN A C 1
ATOM 863 O O . GLN A 1 111 ? 28.306 5.844 3.740 1.00 61.66 111 GLN A O 1
ATOM 868 N N . ARG A 1 112 ? 29.395 6.356 1.843 1.00 69.62 112 ARG A N 1
ATOM 869 C CA . ARG A 1 112 ? 29.536 7.784 2.170 1.00 69.62 112 ARG A CA 1
ATOM 870 C C . ARG A 1 112 ? 28.196 8.497 2.138 1.00 69.62 112 ARG A C 1
ATOM 872 O O . ARG A 1 112 ? 27.960 9.369 2.965 1.00 69.62 112 ARG A O 1
ATOM 879 N N . LEU A 1 113 ? 27.340 8.133 1.186 1.00 66.75 113 LEU A N 1
ATOM 880 C CA . LEU A 1 113 ? 26.013 8.714 1.078 1.00 66.75 113 LEU A CA 1
ATOM 881 C C . LEU A 1 113 ? 25.161 8.340 2.300 1.00 66.75 113 LEU A C 1
ATOM 883 O O . LEU A 1 113 ? 24.621 9.237 2.935 1.00 66.75 113 LEU A O 1
ATOM 887 N N . ALA A 1 114 ? 25.117 7.063 2.690 1.00 57.47 114 ALA A N 1
ATOM 888 C CA . ALA A 1 114 ? 24.379 6.609 3.873 1.00 57.47 114 ALA A CA 1
ATOM 889 C C . ALA A 1 114 ? 24.843 7.310 5.165 1.00 57.47 114 ALA A C 1
ATOM 891 O O . ALA A 1 114 ? 24.012 7.806 5.920 1.00 57.47 114 ALA A O 1
ATOM 892 N N . ALA A 1 115 ? 26.158 7.460 5.364 1.00 64.88 115 ALA A N 1
ATOM 893 C CA . ALA A 1 115 ? 26.712 8.156 6.529 1.00 64.88 115 ALA A CA 1
ATOM 894 C C . ALA A 1 115 ? 26.304 9.642 6.600 1.00 64.88 115 ALA A C 1
ATOM 896 O O . ALA A 1 115 ? 26.082 10.177 7.685 1.00 64.88 115 ALA A O 1
ATOM 897 N N . LEU A 1 116 ? 26.182 10.319 5.452 1.00 70.38 116 LEU A N 1
ATOM 898 C CA . LEU A 1 116 ? 25.683 11.698 5.403 1.00 70.38 116 LEU A CA 1
ATOM 899 C C . LEU A 1 116 ? 24.198 11.771 5.786 1.00 70.38 116 LEU A C 1
ATOM 901 O O . LEU A 1 116 ? 23.798 12.673 6.520 1.00 70.38 116 LEU A O 1
ATOM 905 N N . TRP A 1 117 ? 23.388 10.816 5.328 1.00 62.31 117 TRP A N 1
ATOM 906 C CA . TRP A 1 117 ? 21.965 10.749 5.665 1.00 62.31 117 TRP A CA 1
ATOM 907 C C . TRP A 1 117 ? 21.722 10.450 7.14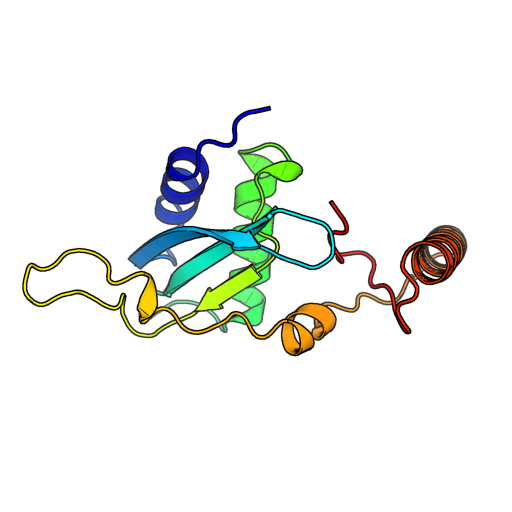9 1.00 62.31 117 TRP A C 1
ATOM 909 O O . TRP A 1 117 ? 20.888 11.112 7.763 1.00 62.31 117 TRP A O 1
ATOM 919 N N . GLU A 1 118 ? 22.491 9.540 7.755 1.00 66.50 118 GLU A N 1
ATOM 920 C CA . GLU A 1 118 ? 22.442 9.254 9.201 1.00 66.50 118 GLU A CA 1
ATOM 921 C C . GLU A 1 118 ? 22.697 10.521 10.034 1.00 66.50 118 GLU A C 1
ATOM 923 O O . GLU A 1 118 ? 21.979 10.807 10.996 1.00 66.50 118 GLU A O 1
ATOM 928 N N . GLN A 1 119 ? 23.668 11.341 9.618 1.00 62.84 119 GLN A N 1
ATOM 929 C CA . GLN A 1 119 ? 23.998 12.600 10.289 1.00 62.84 119 GLN A CA 1
ATOM 930 C C . GLN A 1 119 ? 22.890 13.650 10.162 1.00 62.84 119 GLN A C 1
ATOM 932 O O . GLN A 1 119 ? 22.564 14.316 11.145 1.00 62.84 119 GLN A O 1
ATOM 937 N N . VAL A 1 120 ? 22.300 13.796 8.975 1.00 70.12 120 VAL A N 1
ATOM 938 C CA . VAL A 1 120 ? 21.254 14.799 8.715 1.00 70.12 120 VAL A CA 1
ATOM 939 C C . VAL A 1 120 ? 19.935 14.434 9.398 1.00 70.12 120 VAL A C 1
ATOM 941 O O . VAL A 1 120 ? 19.238 15.318 9.889 1.00 70.12 120 VAL A O 1
ATOM 944 N N . LEU A 1 121 ? 19.599 13.145 9.452 1.00 59.22 121 LEU A N 1
ATOM 945 C CA . LEU A 1 121 ? 18.299 12.665 9.929 1.00 59.22 121 LEU A CA 1
ATOM 946 C C . LEU A 1 121 ? 18.294 12.209 11.391 1.00 59.22 121 LEU A C 1
ATOM 948 O O . LEU A 1 121 ? 17.222 11.975 11.942 1.00 59.22 121 LEU A O 1
ATOM 952 N N . HIS A 1 122 ? 19.470 12.089 12.017 1.00 59.44 122 HIS A N 1
ATOM 953 C CA . HIS A 1 122 ? 19.639 11.626 13.401 1.00 59.44 122 HIS A CA 1
ATOM 954 C C . HIS A 1 122 ? 19.037 10.231 13.646 1.00 59.44 122 HIS A C 1
ATOM 956 O O . HIS A 1 122 ? 18.472 9.953 14.704 1.00 59.44 122 HIS A O 1
ATOM 962 N N . VAL A 1 123 ? 19.164 9.343 12.659 1.00 56.50 123 VAL A N 1
ATOM 963 C CA . VAL A 1 123 ? 18.735 7.941 12.744 1.00 56.50 123 VAL A CA 1
ATOM 964 C C . VAL A 1 123 ? 19.958 7.030 12.825 1.00 56.50 123 VAL A C 1
ATOM 966 O O . VAL A 1 123 ? 20.987 7.320 12.221 1.00 56.50 123 VAL A O 1
ATOM 969 N N . GLU A 1 124 ? 19.859 5.929 13.578 1.00 48.59 124 GLU A N 1
ATOM 970 C CA . GLU A 1 124 ? 20.995 5.020 13.806 1.00 48.59 124 GLU A CA 1
ATOM 971 C C . GLU A 1 124 ? 21.463 4.283 12.544 1.00 48.59 124 GLU A C 1
ATOM 973 O O . GLU A 1 124 ? 22.617 3.857 12.503 1.00 48.59 124 GLU A O 1
ATOM 978 N N . ARG A 1 125 ? 20.588 4.085 11.545 1.00 53.19 12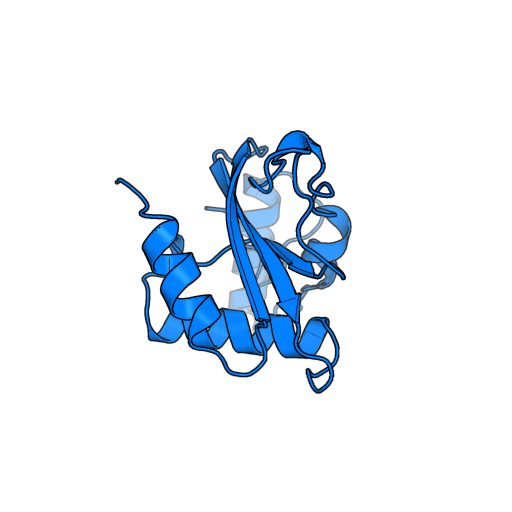5 ARG A N 1
ATOM 979 C CA . ARG A 1 125 ? 20.915 3.413 10.277 1.00 53.19 125 ARG A CA 1
ATOM 980 C C . ARG A 1 125 ? 20.078 3.941 9.120 1.00 53.19 125 ARG A C 1
ATOM 982 O O . ARG A 1 125 ? 18.879 4.150 9.286 1.00 53.19 125 ARG A O 1
ATOM 989 N N . VAL A 1 126 ? 20.711 4.062 7.953 1.00 51.97 126 VAL A N 1
ATOM 990 C CA . VAL A 1 126 ? 20.065 4.392 6.672 1.00 51.97 126 VAL A CA 1
ATOM 991 C C . VAL A 1 126 ? 20.339 3.297 5.631 1.00 51.97 126 VAL A C 1
ATOM 993 O O . VAL A 1 126 ? 21.488 3.007 5.295 1.00 51.97 126 VAL A O 1
ATOM 996 N N . GLY A 1 127 ? 19.284 2.668 5.114 1.00 52.78 127 GLY A N 1
ATOM 997 C CA . GLY A 1 127 ? 19.314 1.755 3.971 1.00 52.78 127 GLY A CA 1
ATOM 998 C C . GLY A 1 127 ? 19.217 2.489 2.629 1.00 52.78 127 GLY A C 1
ATOM 999 O O . GLY A 1 127 ? 18.609 3.548 2.526 1.00 52.78 127 GLY A O 1
ATOM 1000 N N . LEU A 1 128 ? 19.777 1.910 1.559 1.00 47.19 128 LEU A N 1
ATOM 1001 C CA . LEU A 1 128 ? 19.752 2.519 0.212 1.00 47.19 128 LEU A CA 1
ATOM 1002 C C . LEU A 1 128 ? 18.347 2.720 -0.383 1.00 47.19 128 LEU A C 1
ATOM 1004 O O . LEU A 1 128 ? 18.184 3.519 -1.300 1.00 47.19 128 LEU A O 1
ATOM 1008 N N . ASN A 1 129 ? 17.356 1.982 0.118 1.00 49.91 129 ASN A N 1
ATOM 1009 C CA . ASN A 1 129 ? 15.959 2.084 -0.302 1.00 49.91 129 ASN A CA 1
ATOM 1010 C C . ASN A 1 129 ? 15.101 2.894 0.677 1.00 49.91 129 ASN A C 1
ATOM 1012 O O . ASN A 1 129 ? 13.887 2.978 0.477 1.00 49.91 129 ASN A O 1
ATOM 1016 N N . ASP A 1 130 ? 15.700 3.457 1.728 1.00 53.44 130 ASP A N 1
ATOM 1017 C CA . ASP A 1 130 ? 14.962 4.289 2.662 1.00 53.44 130 ASP A CA 1
ATOM 1018 C C . ASP A 1 130 ? 14.567 5.586 1.954 1.00 53.44 130 ASP A C 1
ATOM 1020 O O . ASP A 1 130 ? 15.398 6.319 1.411 1.00 53.44 130 ASP A O 1
ATOM 1024 N N . ASN A 1 131 ? 13.261 5.835 1.915 1.00 48.06 131 ASN A N 1
ATOM 1025 C CA . ASN A 1 131 ? 12.710 7.022 1.290 1.00 48.06 131 ASN A CA 1
ATOM 1026 C C . ASN A 1 131 ? 12.588 8.119 2.355 1.00 48.06 131 ASN A C 1
ATOM 1028 O O . ASN A 1 131 ? 11.784 8.004 3.282 1.00 48.06 131 ASN A O 1
ATOM 1032 N N . PHE A 1 132 ? 13.421 9.154 2.246 1.00 49.41 132 PHE A N 1
ATOM 1033 C CA . PHE A 1 132 ? 13.494 10.268 3.205 1.00 49.41 132 PHE A CA 1
ATOM 1034 C C . PHE A 1 132 ? 12.781 11.539 2.730 1.00 49.41 132 PHE A C 1
ATOM 1036 O O . PHE A 1 132 ? 12.932 12.594 3.349 1.00 49.41 132 PHE A O 1
ATOM 1043 N N . PHE A 1 133 ? 12.005 11.428 1.653 1.00 46.75 133 PHE A N 1
ATOM 1044 C CA . PHE A 1 133 ? 11.168 12.481 1.088 1.00 46.75 133 PHE A CA 1
ATOM 1045 C C . PHE A 1 133 ? 9.711 12.031 1.017 1.00 46.75 133 PHE A C 1
ATOM 1047 O O . PHE A 1 133 ? 9.473 10.815 0.829 1.00 46.75 133 PHE A O 1
#

Mean predicted aligned error: 10.2 Å

Solvent-accessible surface area (backbone atoms only — not comparable to full-atom values): 8199 Å² total; per-residue (Å²): 138,87,82,63,50,67,59,49,33,52,58,51,57,69,37,88,47,38,69,45,68,47,54,46,76,43,89,47,100,90,42,76,40,41,36,33,40,33,19,63,34,98,84,43,68,60,70,71,62,42,48,54,51,53,52,53,53,40,58,77,76,46,62,71,91,69,50,56,80,36,79,43,80,43,96,63,84,51,56,40,100,83,71,44,78,32,76,87,68,53,77,79,78,60,68,75,63,61,61,68,56,53,44,72,60,84,46,81,64,46,43,54,51,34,55,52,49,24,67,75,68,75,43,98,75,60,32,79,69,64,75,88,116

Radius of gyration: 15.86 Å; Cα contacts (8 Å, |Δi|>4): 169; chains: 1; bounding box: 55×37×28 Å

pLDDT: mean 80.11, std 18.11, range [40.81, 98.19]

Secondary structure (DSSP, 8-state):
----HHHHHHHHHHSTTEEEEEEEEEEETTEEEEEEEEEE-TTPPPHHHHHHHHHHHHHTTS-GGGS-SEEEE-SS--B-TTSSB-GGGSPPP-HHHHTT------SHHHHHHHHHHHHHHT-S---TT----

Organism: NCBI:txid629263